Protein AF-A0A9D7BAG1-F1 (afdb_monomer_lite)

Secondary structure (DSSP, 8-state):
-PPB---B-GGG----TT-EEEEEEEETTT--EEEEEEEEETTEEE-TTS-BSSSSEEEEEEEEBP-

pLDDT: mean 82.72, std 9.58, range [49.31, 93.12]

Sequence (67 aa):
MHAAGPWMPPFEVPDDPRRRCLLQVRHFKTSELRLFLAKYARSHWVFPDRSWLSNEWEVLRWAYVNE

Foldseek 3Di:
DFDFADKAAQVPPDQDQVWWKWFWKAFPPPRDTDTFTWGRDPNFTAGPVRDTPDPRIDTGIMTTGDD

Structure (mmCIF, N/CA/C/O backbone):
data_AF-A0A9D7BAG1-F1
#
_entry.id   AF-A0A9D7BAG1-F1
#
loop_
_atom_site.group_PDB
_atom_site.id
_atom_site.type_symbol
_atom_site.label_atom_id
_atom_site.label_alt_id
_atom_site.label_comp_id
_atom_site.label_asym_id
_atom_site.label_entity_id
_atom_site.label_seq_id
_atom_site.pdbx_PDB_ins_code
_atom_site.Cartn_x
_atom_site.Cartn_y
_atom_site.Cartn_z
_atom_site.occupancy
_atom_site.B_iso_or_equiv
_atom_site.auth_seq_id
_atom_site.auth_comp_id
_atom_site.auth_asym_id
_atom_site.auth_atom_id
_atom_site.pdbx_PDB_model_num
ATOM 1 N N . MET A 1 1 ? 6.744 12.962 -16.840 1.00 49.31 1 MET A N 1
ATOM 2 C CA . MET A 1 1 ? 5.796 12.287 -15.925 1.00 49.31 1 MET A CA 1
ATOM 3 C C . MET A 1 1 ? 5.290 11.066 -16.655 1.00 49.31 1 MET A C 1
ATOM 5 O O . MET A 1 1 ? 4.518 11.228 -17.589 1.00 49.31 1 MET A O 1
ATOM 9 N N . HIS A 1 2 ? 5.804 9.880 -16.345 1.00 52.03 2 HIS A N 1
ATOM 10 C CA . HIS A 1 2 ? 5.344 8.684 -17.041 1.00 52.03 2 HIS A CA 1
ATOM 11 C C . HIS A 1 2 ? 4.039 8.211 -16.418 1.00 52.03 2 HIS A C 1
ATOM 13 O O . HIS A 1 2 ? 3.897 8.175 -15.194 1.00 52.03 2 HIS A O 1
ATOM 19 N N . ALA A 1 3 ? 3.061 7.960 -17.284 1.00 58.66 3 ALA A N 1
ATOM 20 C CA . ALA A 1 3 ? 1.744 7.503 -16.890 1.00 58.66 3 ALA A CA 1
ATOM 21 C C . ALA A 1 3 ? 1.879 6.181 -16.125 1.00 58.66 3 ALA A C 1
ATOM 23 O O . ALA A 1 3 ? 2.614 5.282 -16.544 1.00 58.66 3 ALA A O 1
ATOM 24 N N . ALA A 1 4 ? 1.180 6.075 -14.996 1.00 69.75 4 ALA A N 1
ATOM 25 C CA . ALA A 1 4 ? 1.015 4.792 -14.337 1.00 69.75 4 ALA A CA 1
ATOM 26 C C . ALA A 1 4 ? 0.281 3.837 -15.293 1.00 69.75 4 ALA A C 1
ATOM 28 O O . ALA A 1 4 ? -0.601 4.262 -16.046 1.00 69.75 4 ALA A O 1
ATOM 29 N N . GLY A 1 5 ? 0.666 2.561 -15.276 1.00 75.38 5 GLY A N 1
ATOM 30 C CA . GLY A 1 5 ? -0.063 1.496 -15.959 1.00 75.38 5 GLY A CA 1
ATOM 31 C C . GLY A 1 5 ? -1.496 1.337 -15.423 1.00 75.38 5 GLY A C 1
ATOM 32 O O . GLY A 1 5 ? -1.932 2.106 -14.562 1.00 75.38 5 GLY A O 1
ATOM 33 N N . PRO A 1 6 ? -2.257 0.345 -15.914 1.00 85.94 6 PRO A N 1
ATOM 34 C CA . PRO A 1 6 ? -3.602 0.095 -15.406 1.00 85.94 6 PRO A CA 1
ATOM 35 C C . PRO A 1 6 ? -3.579 -0.141 -13.890 1.00 85.94 6 PRO A C 1
ATOM 37 O O . PRO A 1 6 ? -2.645 -0.737 -13.352 1.00 85.94 6 PRO A O 1
ATOM 40 N N . TRP A 1 7 ? -4.621 0.337 -13.209 1.00 88.31 7 TRP A N 1
ATOM 41 C CA . TRP A 1 7 ? -4.817 0.050 -11.794 1.00 88.31 7 TRP A CA 1
ATOM 42 C C . TRP A 1 7 ? -5.172 -1.423 -11.600 1.00 88.31 7 TRP A C 1
ATOM 44 O O . TRP A 1 7 ? -6.124 -1.927 -12.191 1.00 88.31 7 TRP A O 1
ATOM 54 N N . MET A 1 8 ? -4.418 -2.068 -10.726 1.00 89.81 8 MET A N 1
ATOM 55 C CA . MET A 1 8 ? -4.499 -3.468 -10.351 1.00 89.81 8 MET A CA 1
ATOM 56 C C . MET A 1 8 ? -5.045 -3.603 -8.921 1.00 89.81 8 MET A C 1
ATOM 58 O O . MET A 1 8 ? -4.863 -2.696 -8.096 1.00 89.81 8 MET A O 1
ATOM 62 N N . PRO A 1 9 ? -5.716 -4.718 -8.602 1.00 86.88 9 PRO A N 1
ATOM 63 C CA . PRO A 1 9 ? -6.305 -4.949 -7.290 1.00 86.88 9 PRO A CA 1
ATOM 64 C C . PRO A 1 9 ? -5.240 -5.260 -6.215 1.00 86.88 9 PRO A C 1
ATOM 66 O O . PRO A 1 9 ? -4.121 -5.664 -6.530 1.00 86.88 9 PRO A O 1
ATOM 69 N N . PRO A 1 10 ? -5.554 -5.075 -4.920 1.00 82.81 10 PRO A N 1
ATOM 70 C CA . PRO A 1 10 ? -4.549 -4.997 -3.856 1.00 82.81 10 PRO A CA 1
ATOM 71 C C . PRO A 1 10 ? -3.894 -6.331 -3.486 1.00 82.81 10 PRO A C 1
ATOM 73 O O . PRO A 1 10 ? -2.812 -6.335 -2.910 1.00 82.81 10 PRO A O 1
ATOM 76 N N . PHE A 1 11 ? -4.518 -7.459 -3.825 1.00 73.56 11 PHE A N 1
ATOM 77 C CA . PHE A 1 11 ? -3.995 -8.798 -3.540 1.00 73.56 11 PHE A CA 1
ATOM 78 C C . PHE A 1 11 ? -2.839 -9.216 -4.464 1.00 73.56 11 PHE A C 1
ATOM 80 O O . PHE A 1 11 ? -2.263 -10.280 -4.266 1.00 73.56 11 PHE A O 1
ATOM 87 N N . GLU A 1 12 ? -2.478 -8.388 -5.449 1.00 67.69 12 GLU A N 1
ATOM 88 C CA . GLU A 1 12 ? -1.486 -8.737 -6.473 1.00 67.69 12 GLU A CA 1
ATOM 89 C C . GLU A 1 12 ? -0.246 -7.845 -6.468 1.00 67.69 12 GLU A C 1
ATOM 91 O O . GLU A 1 12 ? 0.467 -7.853 -7.466 1.00 67.69 12 GLU A O 1
ATOM 96 N N . VAL A 1 13 ? 0.024 -7.051 -5.417 1.00 77.44 13 VAL A N 1
ATOM 97 C CA . VAL A 1 13 ? 1.215 -6.182 -5.441 1.00 77.44 13 VAL A CA 1
ATOM 98 C C . VAL A 1 13 ? 2.469 -7.071 -5.547 1.00 77.44 13 VAL A C 1
ATOM 100 O O . VAL A 1 13 ? 2.787 -7.780 -4.595 1.00 77.44 13 VAL A O 1
ATOM 103 N N . PRO A 1 14 ? 3.181 -7.069 -6.682 1.00 78.06 14 PRO A N 1
ATOM 104 C CA . PRO A 1 14 ? 4.135 -8.122 -7.002 1.00 78.06 14 PRO A CA 1
ATOM 105 C C . PRO A 1 14 ? 5.501 -7.809 -6.405 1.00 78.06 14 PRO A C 1
ATOM 107 O O . PRO A 1 14 ? 5.997 -6.700 -6.562 1.00 78.06 14 PRO A O 1
ATOM 110 N N . ASP A 1 15 ? 6.153 -8.787 -5.783 1.00 81.19 15 ASP A N 1
ATOM 111 C CA . ASP A 1 15 ? 7.471 -8.628 -5.156 1.00 81.19 15 ASP A CA 1
ATOM 112 C C . ASP A 1 15 ? 8.610 -8.476 -6.195 1.00 81.19 15 ASP A C 1
ATOM 114 O O . ASP A 1 15 ? 9.478 -9.338 -6.338 1.00 81.19 15 ASP A O 1
ATOM 118 N N . ASP A 1 16 ? 8.611 -7.378 -6.956 1.00 78.25 16 ASP A N 1
ATOM 119 C CA . ASP A 1 16 ? 9.597 -7.088 -8.000 1.00 78.25 16 ASP A CA 1
ATOM 120 C C . ASP A 1 16 ? 10.537 -5.940 -7.570 1.00 78.25 16 ASP A C 1
ATOM 122 O O . ASP A 1 16 ? 10.163 -4.763 -7.617 1.00 78.25 16 ASP A O 1
ATOM 126 N N . PRO A 1 17 ? 11.794 -6.239 -7.183 1.00 69.12 17 PRO A N 1
ATOM 127 C CA . PRO A 1 17 ? 12.756 -5.235 -6.721 1.00 69.12 17 PRO A CA 1
ATOM 128 C C . PRO A 1 17 ? 13.237 -4.273 -7.818 1.00 69.12 17 PRO A C 1
ATOM 130 O O . PRO A 1 17 ? 13.871 -3.257 -7.509 1.00 69.12 17 PRO A O 1
ATOM 133 N N . ARG A 1 18 ? 12.985 -4.584 -9.096 1.00 76.56 18 ARG A N 1
ATOM 134 C CA . ARG A 1 18 ? 13.386 -3.750 -10.237 1.00 76.56 18 ARG A CA 1
ATOM 135 C C . ARG A 1 18 ? 12.324 -2.718 -10.595 1.00 76.56 18 ARG A C 1
ATOM 137 O O . ARG A 1 18 ? 12.647 -1.765 -11.296 1.00 76.56 18 ARG A O 1
ATOM 144 N N . ARG A 1 19 ? 11.086 -2.876 -10.119 1.00 78.12 19 ARG A N 1
ATOM 145 C CA . ARG A 1 19 ? 9.960 -2.016 -10.493 1.00 78.12 19 ARG A CA 1
ATOM 146 C C . ARG A 1 19 ? 9.514 -1.116 -9.344 1.00 78.12 19 ARG A C 1
ATOM 148 O O . ARG A 1 19 ? 9.609 -1.455 -8.165 1.00 78.12 19 ARG A O 1
ATOM 155 N N . ARG A 1 20 ? 9.016 0.068 -9.704 1.00 86.19 20 ARG A N 1
ATOM 156 C CA . ARG A 1 20 ? 8.333 0.984 -8.783 1.00 86.19 20 ARG A CA 1
ATOM 157 C C . ARG A 1 20 ? 6.833 0.871 -9.007 1.00 86.19 20 ARG A C 1
ATOM 159 O O . ARG A 1 20 ? 6.385 0.790 -10.153 1.00 86.19 20 ARG A O 1
ATOM 166 N N . CYS A 1 21 ? 6.071 0.905 -7.924 1.00 88.75 21 CYS A N 1
ATOM 167 C CA . CYS A 1 21 ? 4.616 0.891 -7.975 1.00 88.75 21 CYS A CA 1
ATOM 168 C C . CYS A 1 21 ? 4.059 2.161 -7.351 1.00 88.75 21 CYS A C 1
ATOM 170 O O . CYS A 1 21 ? 4.529 2.621 -6.313 1.00 88.75 21 CYS A O 1
ATOM 172 N N . LEU A 1 22 ? 3.028 2.713 -7.970 1.00 90.50 22 LEU A N 1
ATOM 173 C CA . LEU A 1 22 ? 2.145 3.663 -7.327 1.00 90.50 22 LEU A CA 1
ATOM 174 C C . LEU A 1 22 ? 1.113 2.867 -6.526 1.00 90.50 22 LEU A C 1
ATOM 176 O O . LEU A 1 22 ? 0.389 2.054 -7.093 1.00 90.50 22 LEU A O 1
ATOM 180 N N . LEU A 1 23 ? 1.051 3.085 -5.219 1.00 90.50 23 LEU A N 1
ATOM 181 C CA . LEU A 1 23 ? 0.107 2.446 -4.311 1.00 90.50 23 LEU A CA 1
ATOM 182 C C . LEU A 1 23 ? -0.931 3.472 -3.876 1.00 90.50 23 LEU A C 1
ATOM 184 O O . LEU A 1 23 ? -0.571 4.517 -3.332 1.00 90.50 23 LEU A O 1
ATOM 188 N N . GLN A 1 24 ? -2.211 3.167 -4.072 1.00 91.56 24 GLN A N 1
ATOM 189 C CA . GLN A 1 24 ? -3.271 3.845 -3.343 1.00 91.56 24 GLN A CA 1
ATOM 190 C C . GLN A 1 24 ? -3.540 3.072 -2.063 1.00 91.56 24 GLN A C 1
ATOM 192 O O . GLN A 1 24 ? -3.891 1.891 -2.108 1.00 91.56 24 GLN A O 1
ATOM 197 N N . VAL A 1 25 ? -3.398 3.757 -0.936 1.00 90.69 25 VAL A N 1
ATOM 198 C CA . VAL A 1 25 ? -3.558 3.168 0.386 1.00 90.69 25 VAL A CA 1
ATOM 199 C C . VAL A 1 25 ? -4.586 3.918 1.216 1.00 90.69 25 VAL A C 1
ATOM 201 O O . VAL A 1 25 ? -4.845 5.104 0.991 1.00 90.69 25 VAL A O 1
ATOM 204 N N . ARG A 1 26 ? -5.144 3.218 2.200 1.00 92.19 26 ARG A N 1
ATOM 205 C CA . ARG A 1 26 ? -6.028 3.759 3.226 1.00 92.19 26 ARG A CA 1
ATOM 206 C C . ARG A 1 26 ? -5.423 3.528 4.601 1.00 92.19 26 ARG A C 1
ATOM 208 O O . ARG A 1 26 ? -5.038 2.408 4.920 1.00 92.19 26 ARG A O 1
ATOM 215 N N . HIS A 1 27 ? -5.353 4.569 5.420 1.00 90.06 27 HIS A N 1
ATOM 216 C CA . HIS A 1 27 ? -4.921 4.434 6.804 1.00 90.06 27 HIS A CA 1
ATOM 217 C C . HIS A 1 27 ? -6.006 3.729 7.625 1.00 90.06 27 HIS A C 1
ATOM 219 O O . HIS A 1 27 ? -7.156 4.177 7.631 1.00 90.06 27 HIS A O 1
ATOM 225 N N . PHE A 1 28 ? -5.665 2.669 8.362 1.00 87.69 28 PHE A N 1
ATOM 226 C CA . PHE A 1 28 ? -6.670 1.857 9.066 1.00 87.69 28 PHE A CA 1
ATOM 227 C C . PHE A 1 28 ? -7.456 2.632 10.127 1.00 87.69 28 PHE A C 1
ATOM 229 O O . PHE A 1 28 ? -8.655 2.423 10.284 1.00 87.69 28 PHE A O 1
ATOM 236 N N . LYS A 1 29 ? -6.799 3.532 10.870 1.00 87.81 29 LYS A N 1
ATOM 237 C CA . LYS A 1 29 ? -7.439 4.226 12.003 1.00 87.81 29 LYS A CA 1
ATOM 238 C C . LYS A 1 29 ? -8.216 5.470 11.594 1.00 87.81 29 LYS A C 1
ATOM 240 O O . LYS A 1 29 ? -9.205 5.812 12.226 1.00 87.81 29 LYS A O 1
ATOM 245 N N . THR A 1 30 ? -7.738 6.176 10.575 1.00 92.12 30 THR A N 1
ATOM 246 C CA . THR A 1 30 ? -8.269 7.499 10.197 1.00 92.12 30 THR A CA 1
ATOM 247 C C . THR A 1 30 ? -9.065 7.456 8.899 1.00 92.12 30 THR A C 1
ATOM 249 O O . THR A 1 30 ? -9.674 8.455 8.537 1.00 92.12 30 THR A O 1
ATOM 252 N N . SER A 1 31 ? -9.064 6.318 8.188 1.00 89.06 31 SER A N 1
ATOM 253 C CA . SER A 1 31 ? -9.610 6.176 6.830 1.00 89.06 31 SER A CA 1
ATOM 254 C C . SER A 1 31 ? -9.025 7.162 5.812 1.00 89.06 31 SER A C 1
ATOM 256 O O . SER A 1 31 ? -9.581 7.346 4.731 1.00 89.06 31 SER A O 1
ATOM 258 N N . GLU A 1 32 ? -7.893 7.791 6.134 1.00 93.12 32 GLU A N 1
ATOM 259 C CA . GLU A 1 32 ? -7.228 8.742 5.254 1.00 93.12 32 GLU A CA 1
ATOM 260 C C . GLU A 1 32 ? -6.689 8.022 4.013 1.00 93.12 32 GLU A C 1
ATOM 262 O O . GLU A 1 32 ? -6.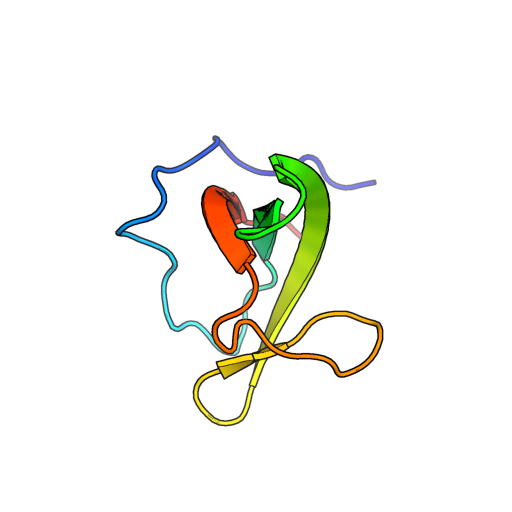038 6.982 4.122 1.00 93.12 32 GLU A O 1
ATOM 267 N N . LEU A 1 33 ? -6.955 8.581 2.832 1.00 91.62 33 LEU A N 1
ATOM 268 C CA . LEU A 1 33 ? -6.480 8.044 1.562 1.00 91.62 33 LEU A CA 1
ATOM 269 C C . LEU A 1 33 ? -5.196 8.749 1.136 1.00 91.62 33 LEU A C 1
ATOM 271 O O . LEU A 1 33 ? -5.151 9.977 1.067 1.00 91.62 33 LEU A O 1
ATOM 275 N N . ARG A 1 34 ? -4.172 7.971 0.781 1.00 90.38 34 ARG A N 1
ATOM 276 C CA . ARG A 1 34 ? -2.909 8.493 0.246 1.00 90.38 34 ARG A CA 1
ATOM 277 C C . ARG A 1 34 ? -2.446 7.717 -0.977 1.00 90.38 34 ARG A C 1
ATOM 279 O O . ARG A 1 34 ? -2.815 6.564 -1.190 1.00 90.38 34 ARG A O 1
ATOM 286 N N . LEU A 1 35 ? -1.623 8.384 -1.780 1.00 89.75 35 LEU A N 1
ATO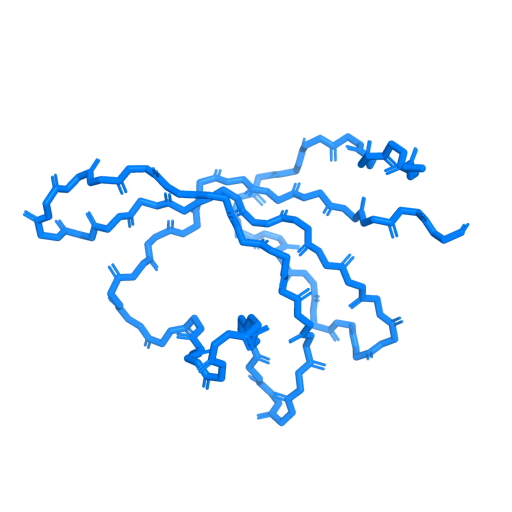M 287 C CA . LEU A 1 35 ? -0.913 7.802 -2.912 1.00 89.75 35 LEU A CA 1
ATOM 288 C C . LEU A 1 35 ? 0.584 7.829 -2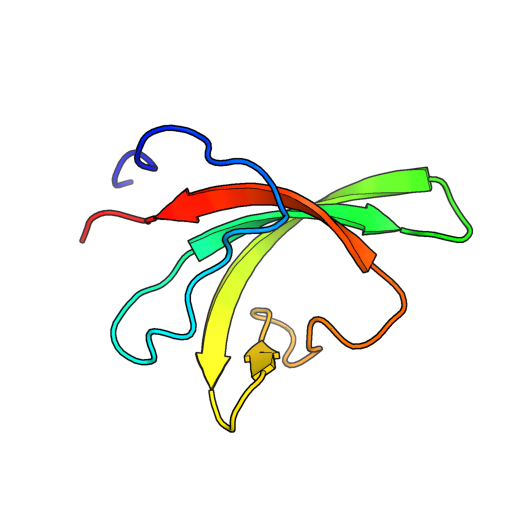.614 1.00 89.75 35 LEU A C 1
ATOM 290 O O . LEU A 1 35 ? 1.143 8.899 -2.379 1.00 89.75 35 LEU A O 1
ATOM 294 N N . PHE A 1 36 ? 1.227 6.666 -2.653 1.00 89.62 36 PHE A N 1
ATOM 295 C CA . PHE A 1 36 ? 2.665 6.536 -2.438 1.00 89.62 36 PHE A CA 1
ATOM 296 C C . PHE A 1 36 ? 3.344 5.927 -3.653 1.00 89.62 36 PHE A C 1
ATOM 298 O O . PHE A 1 36 ? 2.898 4.914 -4.185 1.00 89.62 36 PHE A O 1
ATOM 305 N N . LEU A 1 37 ? 4.465 6.519 -4.062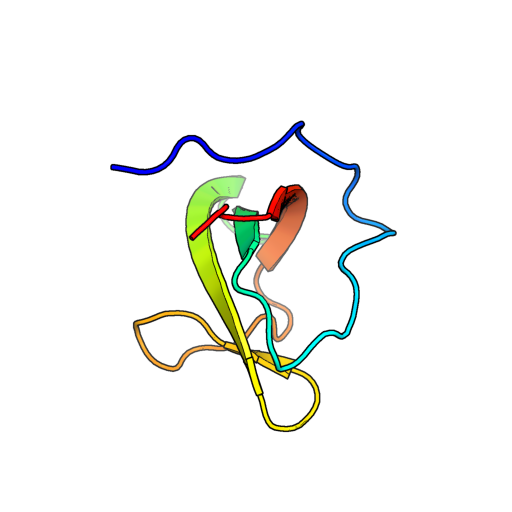 1.00 89.56 37 LEU A N 1
ATOM 306 C CA . LEU A 1 37 ? 5.403 5.850 -4.953 1.00 89.56 37 LEU A CA 1
ATOM 307 C C . LEU A 1 37 ? 6.275 4.919 -4.112 1.00 89.56 37 LEU A C 1
ATOM 309 O O . LEU A 1 37 ? 7.155 5.381 -3.389 1.00 89.56 37 LEU A O 1
ATOM 313 N N . ALA A 1 38 ? 6.025 3.622 -4.203 1.00 89.06 38 ALA A N 1
ATOM 314 C CA . ALA A 1 38 ? 6.732 2.611 -3.445 1.00 89.06 38 ALA A CA 1
ATOM 315 C C . ALA A 1 38 ? 7.751 1.865 -4.308 1.00 89.06 38 ALA A C 1
ATOM 317 O O . ALA A 1 38 ? 7.571 1.662 -5.514 1.00 89.06 38 ALA A O 1
ATOM 318 N N . LYS A 1 39 ? 8.828 1.426 -3.663 1.00 89.44 39 LYS A N 1
ATOM 319 C CA . LYS A 1 39 ? 9.821 0.516 -4.234 1.00 89.44 39 LYS A CA 1
ATOM 320 C C . LYS A 1 39 ? 9.903 -0.735 -3.374 1.00 89.44 39 LYS A C 1
ATOM 322 O O . LYS A 1 39 ? 9.919 -0.631 -2.150 1.00 89.44 39 LYS A O 1
ATOM 327 N N . TYR A 1 40 ? 10.021 -1.894 -4.007 1.00 86.56 40 TYR A N 1
ATOM 328 C CA . TYR A 1 40 ? 10.262 -3.127 -3.282 1.00 86.56 40 TYR A CA 1
ATOM 329 C C . TYR A 1 40 ? 11.740 -3.230 -2.877 1.00 86.56 40 TYR A C 1
ATOM 331 O O . TYR A 1 40 ? 12.643 -3.180 -3.717 1.00 86.56 40 TYR A O 1
ATOM 339 N N . ALA A 1 41 ? 12.007 -3.309 -1.576 1.00 84.69 41 ALA A N 1
ATOM 340 C CA . ALA A 1 41 ? 13.349 -3.407 -1.016 1.00 84.69 41 ALA A CA 1
ATOM 341 C C . ALA A 1 41 ? 13.329 -4.203 0.290 1.00 84.69 41 ALA A C 1
ATOM 343 O O . ALA A 1 41 ? 12.458 -4.004 1.130 1.00 84.69 41 ALA A O 1
ATOM 344 N N . ARG A 1 42 ? 14.330 -5.073 0.490 1.00 83.31 42 ARG A N 1
ATOM 345 C CA . ARG A 1 42 ? 14.467 -5.891 1.713 1.00 83.31 42 ARG A CA 1
ATOM 346 C C . ARG A 1 42 ? 13.178 -6.656 2.068 1.00 83.31 42 ARG A C 1
ATOM 348 O O . ARG A 1 42 ? 12.803 -6.702 3.230 1.00 83.31 42 ARG A O 1
ATOM 355 N N . SER A 1 43 ? 12.508 -7.214 1.059 1.00 82.31 43 SER A N 1
ATOM 356 C CA . SER A 1 43 ? 11.246 -7.959 1.197 1.00 82.31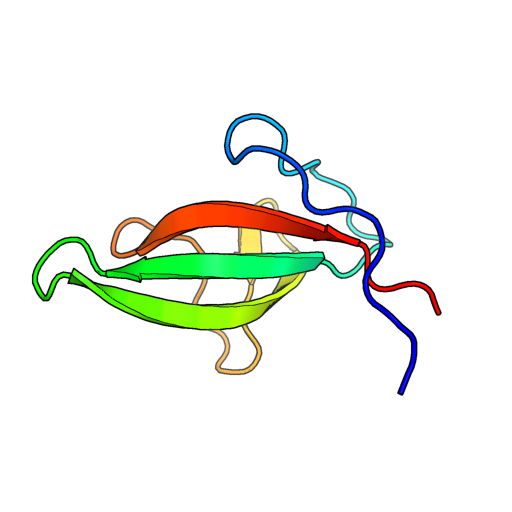 43 SER A CA 1
ATOM 357 C C . SER A 1 43 ? 10.035 -7.137 1.668 1.00 82.31 43 SER A C 1
ATOM 359 O O . SER A 1 43 ? 9.055 -7.699 2.148 1.00 82.31 43 SER A O 1
ATOM 361 N N . HIS A 1 44 ? 10.082 -5.808 1.530 1.00 85.31 44 HIS A N 1
ATOM 362 C CA . HIS A 1 44 ? 8.973 -4.915 1.863 1.00 85.31 44 HIS A CA 1
ATOM 363 C C . HIS A 1 44 ? 8.803 -3.810 0.813 1.00 85.31 44 HIS A C 1
ATOM 365 O O . HIS A 1 44 ? 9.759 -3.382 0.164 1.00 85.31 44 HIS A O 1
ATOM 371 N N . TRP A 1 45 ? 7.582 -3.290 0.683 1.00 86.50 45 TRP A N 1
ATOM 372 C CA . TRP A 1 45 ? 7.317 -2.067 -0.074 1.00 86.50 45 TRP A CA 1
ATOM 373 C C . TRP A 1 45 ? 7.666 -0.844 0.766 1.00 86.50 45 TRP A C 1
ATOM 375 O O . TRP A 1 45 ? 7.048 -0.602 1.798 1.00 86.50 45 TRP A O 1
ATOM 385 N N . VAL A 1 46 ? 8.656 -0.074 0.321 1.00 88.06 46 VAL A N 1
ATOM 386 C CA . VAL A 1 46 ? 9.184 1.100 1.023 1.00 88.06 46 VAL A CA 1
ATOM 387 C C . VAL A 1 46 ? 8.709 2.373 0.327 1.00 88.06 46 VAL A C 1
ATOM 389 O O . VAL A 1 46 ? 8.825 2.499 -0.896 1.00 88.06 46 VAL A O 1
ATOM 392 N N . PHE A 1 47 ? 8.178 3.311 1.106 1.00 86.44 47 PHE A N 1
ATOM 393 C CA . PHE A 1 47 ? 7.733 4.632 0.663 1.00 86.44 47 PHE A CA 1
ATOM 394 C C . PHE A 1 47 ? 8.903 5.639 0.648 1.00 86.44 47 PHE A C 1
ATOM 396 O O . PHE A 1 47 ? 9.969 5.373 1.214 1.00 86.44 47 PHE A O 1
ATOM 403 N N . PRO A 1 48 ? 8.752 6.819 0.011 1.00 83.31 48 PRO A N 1
ATOM 404 C CA . PRO A 1 48 ? 9.846 7.788 -0.125 1.00 83.31 48 PRO A CA 1
ATOM 405 C C . PRO A 1 48 ? 10.362 8.348 1.209 1.00 83.31 48 PRO A C 1
ATOM 407 O O . PRO A 1 48 ? 11.528 8.722 1.309 1.00 83.31 48 PRO A O 1
ATOM 410 N N . ASP A 1 49 ? 9.517 8.373 2.240 1.00 82.06 49 ASP A N 1
ATOM 411 C CA . ASP A 1 49 ? 9.851 8.801 3.604 1.00 82.06 49 ASP A CA 1
ATOM 412 C C . ASP A 1 49 ? 10.556 7.707 4.435 1.00 82.06 49 ASP A C 1
ATOM 414 O O . ASP A 1 49 ? 10.809 7.899 5.622 1.00 82.06 49 ASP A O 1
ATOM 418 N N . ARG A 1 50 ? 10.920 6.579 3.804 1.00 77.25 50 ARG A N 1
ATOM 419 C CA . ARG A 1 50 ? 11.525 5.377 4.411 1.00 77.25 50 ARG A CA 1
ATOM 420 C C . ARG A 1 50 ? 10.603 4.596 5.343 1.00 77.25 50 ARG A C 1
ATOM 422 O O . ARG A 1 50 ? 11.049 3.591 5.902 1.00 77.25 50 ARG A O 1
ATOM 429 N N . SER A 1 51 ? 9.343 4.999 5.487 1.00 80.62 51 SER A N 1
ATOM 430 C CA . SER A 1 51 ? 8.339 4.108 6.054 1.00 80.62 51 SER A CA 1
ATOM 431 C C . SER A 1 51 ? 8.081 2.953 5.081 1.00 80.62 51 SER A C 1
ATOM 433 O O . SER A 1 51 ? 8.433 3.012 3.898 1.00 80.62 51 SER A O 1
ATOM 435 N N . TRP A 1 52 ? 7.533 1.853 5.580 1.00 80.12 52 TRP A N 1
ATOM 436 C CA . TRP A 1 52 ? 7.203 0.699 4.753 1.00 80.12 52 TRP A CA 1
ATOM 437 C C . TRP A 1 52 ? 5.740 0.322 4.925 1.00 80.12 52 TRP A C 1
ATOM 439 O O . TRP A 1 52 ? 5.106 0.668 5.924 1.00 80.12 52 TRP A O 1
ATOM 449 N N . LEU A 1 53 ? 5.210 -0.396 3.938 1.00 79.50 53 LEU A N 1
ATOM 450 C CA . LEU A 1 53 ? 3.894 -1.012 3.991 1.00 79.50 53 LEU A CA 1
ATOM 451 C C . LEU A 1 53 ? 3.931 -2.091 5.079 1.00 79.50 53 LEU A C 1
ATOM 453 O O . LEU A 1 53 ? 4.335 -3.226 4.834 1.00 79.50 53 LEU A O 1
ATOM 457 N N . SER A 1 54 ? 3.652 -1.671 6.310 1.00 72.12 54 SER A N 1
ATOM 458 C CA . SER A 1 54 ? 4.051 -2.421 7.496 1.00 72.12 54 SER A CA 1
ATOM 459 C C . SER A 1 54 ? 2.894 -2.945 8.310 1.00 72.12 54 SER A C 1
ATOM 461 O O . SER A 1 54 ? 3.071 -4.030 8.835 1.00 72.12 54 SER A O 1
ATOM 463 N N . ASN A 1 55 ? 1.790 -2.185 8.437 1.00 67.94 55 ASN A N 1
ATOM 464 C CA . ASN A 1 55 ? 0.518 -2.560 9.085 1.00 67.94 55 ASN A CA 1
ATOM 465 C C . ASN A 1 55 ? -0.464 -1.384 9.276 1.00 67.94 55 ASN A C 1
ATOM 467 O O . ASN A 1 55 ? -1.601 -1.620 9.658 1.00 67.94 55 ASN A O 1
ATOM 471 N N . GLU A 1 56 ? -0.065 -0.122 9.071 1.00 83.19 56 GLU A N 1
ATOM 472 C CA . GLU A 1 56 ? -0.970 1.038 9.256 1.00 83.19 56 GLU A CA 1
ATOM 473 C C . GLU A 1 56 ? -1.796 1.381 8.011 1.00 83.19 56 GLU A C 1
ATOM 475 O O . GLU A 1 56 ? -2.755 2.155 8.075 1.00 83.19 56 GLU A O 1
ATOM 480 N N . TRP A 1 57 ? -1.438 0.761 6.891 1.00 86.12 57 TRP A N 1
ATOM 481 C CA . TRP A 1 57 ? -1.946 1.073 5.570 1.00 86.12 57 TRP A CA 1
ATOM 482 C C . TRP A 1 57 ? -2.518 -0.178 4.914 1.00 86.12 57 TRP A C 1
ATOM 484 O O . TRP A 1 57 ? -1.838 -1.192 4.773 1.00 86.12 57 TRP A O 1
ATOM 494 N N . GLU A 1 58 ? -3.759 -0.075 4.470 1.00 89.12 58 GLU A N 1
ATOM 495 C CA . GLU A 1 58 ? -4.408 -1.031 3.587 1.00 89.12 58 GLU A CA 1
ATOM 496 C C . GLU A 1 58 ? -4.142 -0.620 2.143 1.00 89.12 58 GLU A C 1
ATOM 498 O O . GLU A 1 58 ? -4.426 0.518 1.766 1.00 89.12 58 GLU A O 1
ATOM 503 N N . VAL A 1 59 ? -3.630 -1.524 1.310 1.00 90.56 59 VAL A N 1
ATOM 504 C CA . VAL A 1 59 ? -3.567 -1.268 -0.133 1.00 90.56 59 VAL A CA 1
ATOM 505 C C . VAL A 1 59 ? -4.973 -1.407 -0.705 1.00 90.56 59 VAL A C 1
ATOM 507 O O . VAL A 1 59 ? -5.632 -2.417 -0.489 1.00 90.56 59 VAL A O 1
ATOM 510 N N . LEU A 1 60 ? -5.427 -0.401 -1.452 1.00 91.50 60 LEU A N 1
ATOM 511 C CA . LEU A 1 60 ? -6.707 -0.436 -2.164 1.00 91.50 60 LEU A CA 1
ATOM 512 C C . LEU A 1 60 ? -6.531 -0.834 -3.627 1.00 91.50 60 LEU A C 1
ATOM 514 O O . LEU A 1 60 ? -7.356 -1.552 -4.182 1.00 91.50 60 LEU A O 1
ATOM 518 N N .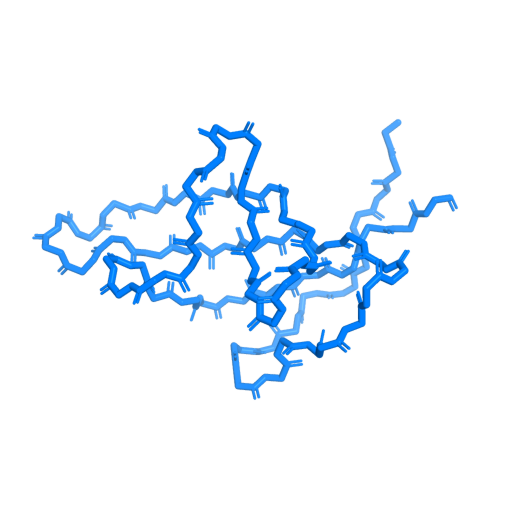 ARG A 1 61 ? -5.469 -0.332 -4.260 1.00 90.88 61 ARG A N 1
ATOM 519 C CA . ARG A 1 61 ? -5.071 -0.647 -5.635 1.00 90.88 61 ARG A CA 1
ATOM 520 C C . ARG A 1 61 ? -3.649 -0.173 -5.888 1.00 90.88 61 ARG A C 1
ATOM 522 O O . ARG A 1 61 ? -3.140 0.697 -5.177 1.00 90.88 61 ARG A O 1
ATOM 529 N N . TRP A 1 62 ? -3.026 -0.707 -6.923 1.00 91.25 62 TRP A N 1
ATOM 530 C CA . TRP A 1 62 ? -1.663 -0.356 -7.297 1.00 91.25 62 TRP A CA 1
ATOM 531 C C . TRP A 1 62 ? -1.499 -0.268 -8.809 1.00 91.25 62 TRP A C 1
ATOM 533 O O . TRP A 1 62 ? -2.327 -0.776 -9.550 1.00 91.25 62 TRP A O 1
ATOM 543 N N . ALA A 1 63 ? -0.456 0.396 -9.283 1.00 89.62 63 ALA A N 1
ATOM 544 C CA . ALA A 1 63 ? -0.116 0.437 -10.698 1.00 89.62 63 ALA A CA 1
ATOM 545 C C . ALA A 1 63 ? 1.399 0.513 -10.860 1.00 89.62 63 ALA A C 1
ATOM 547 O O . ALA A 1 63 ? 2.071 1.225 -10.111 1.00 89.62 63 ALA A O 1
ATOM 548 N N . TYR A 1 64 ? 1.951 -0.183 -11.850 1.00 87.06 64 TYR A N 1
ATOM 549 C CA . TYR A 1 64 ? 3.354 0.007 -12.204 1.00 87.06 64 TYR A CA 1
ATOM 550 C C . TYR A 1 64 ? 3.589 1.421 -12.724 1.00 87.06 64 TYR A C 1
ATOM 552 O O . TYR A 1 64 ? 2.773 1.972 -13.465 1.00 87.06 64 TYR A O 1
ATOM 560 N N . VAL A 1 65 ? 4.734 1.990 -12.369 1.00 85.50 65 VAL A N 1
ATOM 561 C CA . VAL A 1 65 ? 5.230 3.192 -13.034 1.00 85.50 65 VAL A CA 1
ATOM 562 C C . VAL A 1 65 ? 6.091 2.738 -14.202 1.00 85.50 65 VAL A C 1
ATOM 564 O O . VAL A 1 65 ? 7.099 2.066 -13.994 1.00 85.50 65 VAL A O 1
ATOM 567 N N . ASN A 1 66 ? 5.668 3.073 -15.419 1.00 71.25 66 ASN A N 1
ATOM 568 C CA . ASN A 1 66 ? 6.480 2.830 -16.605 1.00 71.25 66 ASN A CA 1
ATOM 569 C C . ASN A 1 66 ? 7.647 3.826 -16.592 1.00 71.25 66 ASN A C 1
ATOM 571 O O . ASN A 1 66 ? 7.425 5.021 -16.419 1.00 71.25 66 ASN A O 1
ATOM 575 N N . GLU A 1 67 ? 8.882 3.348 -16.709 1.00 61.53 67 GLU A N 1
ATOM 576 C CA . GLU A 1 67 ? 10.057 4.197 -16.956 1.00 61.53 67 GLU A CA 1
ATOM 577 C C . GLU A 1 67 ? 10.263 4.444 -18.447 1.00 61.53 67 GLU A C 1
ATOM 579 O O . GLU A 1 67 ? 9.687 3.704 -19.274 1.00 61.53 67 GLU A O 1
#

Radius of gyration: 11.23 Å; chains: 1; bounding box: 24×21×29 Å